Protein AF-A0A945H7N5-F1 (afdb_monomer)

Sequence (42 aa):
MNKSTTYKRYRFPAEIIQYAVWLYFRFNLSHRDIDDLLAQRG

Nearest PDB structures (foldseek):
  5kko-assembly1_B-3  TM=4.242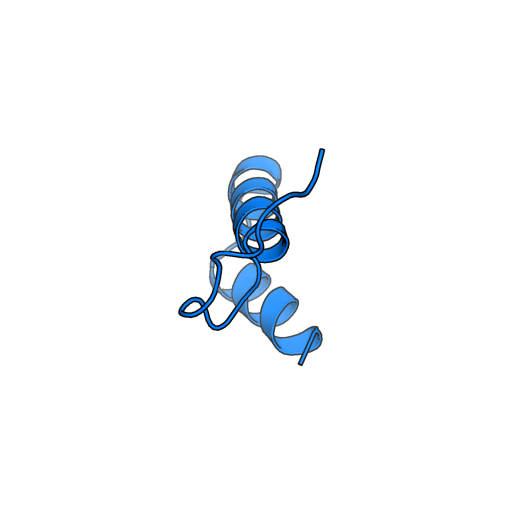E-01  e=9.101E+00  Vibrio cholerae

pLDDT: mean 70.3, std 10.82, range [43.62, 86.0]

Structure (mmCIF, N/CA/C/O backbone):
data_AF-A0A945H7N5-F1
#
_entry.id   AF-A0A945H7N5-F1
#
loop_
_atom_site.group_PDB
_atom_site.id
_atom_site.type_symbol
_atom_site.label_atom_id
_atom_site.label_alt_id
_atom_site.label_comp_id
_atom_site.label_asym_id
_atom_site.label_entity_id
_atom_site.label_seq_id
_atom_site.pdbx_PDB_ins_code
_atom_site.Cartn_x
_atom_site.Cartn_y
_atom_site.Cartn_z
_atom_site.occupancy
_atom_site.B_iso_or_equiv
_atom_site.auth_seq_id
_atom_site.auth_comp_id
_atom_site.auth_asym_id
_atom_site.auth_atom_id
_atom_site.pdbx_PDB_model_num
ATOM 1 N N . MET A 1 1 ? 0.340 -6.405 24.378 1.00 43.62 1 MET A N 1
ATOM 2 C CA . MET A 1 1 ? 0.746 -5.325 23.447 1.00 43.62 1 MET A CA 1
ATOM 3 C C . MET A 1 1 ? -0.390 -5.125 22.464 1.00 43.62 1 MET A C 1
ATOM 5 O O . MET A 1 1 ? -0.462 -5.773 21.430 1.00 43.62 1 MET A O 1
ATOM 9 N N . ASN A 1 2 ? -1.359 -4.321 22.874 1.00 50.84 2 ASN A N 1
ATOM 10 C CA . ASN A 1 2 ? -2.690 -4.285 22.288 1.00 50.84 2 ASN A CA 1
ATOM 11 C C . ASN A 1 2 ? -2.646 -3.090 21.343 1.00 50.84 2 ASN A C 1
ATOM 13 O O . ASN A 1 2 ? -2.719 -1.952 21.804 1.00 50.84 2 ASN A O 1
ATOM 17 N N . LYS A 1 3 ? -2.398 -3.339 20.051 1.00 56.12 3 LYS A N 1
ATOM 18 C CA . LYS A 1 3 ? -2.395 -2.284 19.034 1.00 56.12 3 LYS A CA 1
ATOM 19 C C . LYS A 1 3 ? -3.824 -1.768 18.917 1.00 56.12 3 LYS A C 1
ATOM 21 O O . LYS A 1 3 ? -4.650 -2.346 18.220 1.00 56.12 3 LYS A O 1
ATOM 26 N N . SER A 1 4 ? -4.112 -0.720 19.675 1.00 56.38 4 SER A N 1
ATOM 27 C CA . SER A 1 4 ? -5.314 0.088 19.579 1.00 56.38 4 SER A CA 1
ATOM 28 C C . SER A 1 4 ? -5.488 0.497 18.121 1.00 56.38 4 SER A C 1
ATOM 30 O O . SER A 1 4 ? -4.731 1.293 17.567 1.00 56.38 4 SER A O 1
ATOM 32 N N . THR A 1 5 ? -6.470 -0.133 17.486 1.00 59.44 5 THR A N 1
ATOM 33 C CA . THR A 1 5 ? -6.897 0.068 16.106 1.00 59.44 5 THR A CA 1
ATOM 34 C C . THR A 1 5 ? -7.522 1.453 15.966 1.00 59.44 5 THR A C 1
ATOM 36 O O . THR A 1 5 ? -8.738 1.610 15.853 1.00 59.44 5 THR A O 1
ATOM 39 N N . THR A 1 6 ? -6.688 2.488 15.991 1.00 59.75 6 THR A N 1
ATOM 40 C CA . THR A 1 6 ? -7.092 3.875 15.745 1.00 59.75 6 THR A CA 1
ATOM 41 C C . THR A 1 6 ? -6.895 4.203 14.264 1.00 59.75 6 THR A C 1
ATOM 43 O O . THR A 1 6 ? -6.259 5.181 13.900 1.00 59.75 6 THR A O 1
ATOM 46 N N . TYR A 1 7 ? -7.463 3.377 13.383 1.00 57.03 7 TYR A N 1
ATOM 47 C CA . TYR A 1 7 ? -7.612 3.680 11.953 1.00 57.03 7 TYR A CA 1
ATOM 48 C C . TYR A 1 7 ? -9.086 3.940 11.616 1.00 57.03 7 TYR A C 1
ATOM 50 O O . TYR A 1 7 ? -9.580 3.566 10.564 1.00 57.03 7 TYR A O 1
ATOM 58 N N . LYS A 1 8 ? -9.819 4.601 12.523 1.00 52.72 8 LYS A N 1
ATOM 59 C CA . LYS A 1 8 ? -11.274 4.842 12.427 1.00 52.72 8 LYS A CA 1
ATOM 60 C C . LYS A 1 8 ? -11.710 5.825 11.321 1.00 52.72 8 LYS A C 1
ATOM 62 O O . LYS A 1 8 ? -12.879 6.193 11.276 1.00 52.72 8 LYS A O 1
ATOM 67 N N . ARG A 1 9 ? -10.804 6.277 10.446 1.00 58.88 9 ARG A N 1
ATOM 68 C CA . ARG A 1 9 ? -11.099 7.253 9.375 1.00 58.88 9 ARG A CA 1
ATOM 69 C C . ARG A 1 9 ? -10.376 7.024 8.045 1.00 58.88 9 ARG A C 1
ATOM 71 O O . ARG A 1 9 ? -10.605 7.792 7.119 1.00 58.88 9 ARG A O 1
ATOM 78 N N . TYR A 1 10 ? -9.554 5.984 7.919 1.00 58.72 10 TYR A N 1
ATOM 79 C CA . TYR A 1 10 ? -8.981 5.623 6.623 1.00 58.72 10 TYR A CA 1
ATOM 80 C C . TYR A 1 10 ? -9.834 4.518 6.005 1.00 58.72 10 TYR A C 1
ATOM 82 O O . TYR A 1 10 ? -10.106 3.509 6.649 1.00 58.72 10 TYR A O 1
ATOM 90 N N . ARG A 1 11 ? -10.275 4.720 4.756 1.00 69.25 11 ARG A N 1
ATOM 91 C CA . ARG A 1 11 ? -11.055 3.734 3.983 1.00 69.25 11 ARG A CA 1
ATOM 92 C C . ARG A 1 11 ? -10.275 2.429 3.760 1.00 6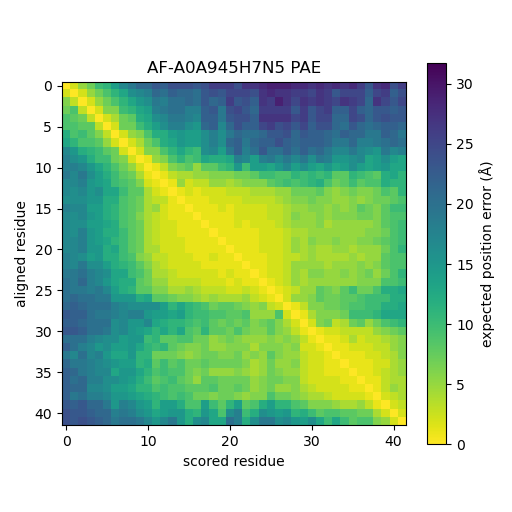9.25 11 ARG A C 1
ATOM 94 O O . ARG A 1 11 ? -10.876 1.407 3.461 1.00 69.25 11 ARG A O 1
ATOM 101 N N . PHE A 1 12 ? -8.959 2.475 3.978 1.00 66.62 12 PHE A N 1
ATOM 102 C CA . PHE A 1 12 ? -8.036 1.354 3.903 1.00 66.62 12 PHE A CA 1
ATOM 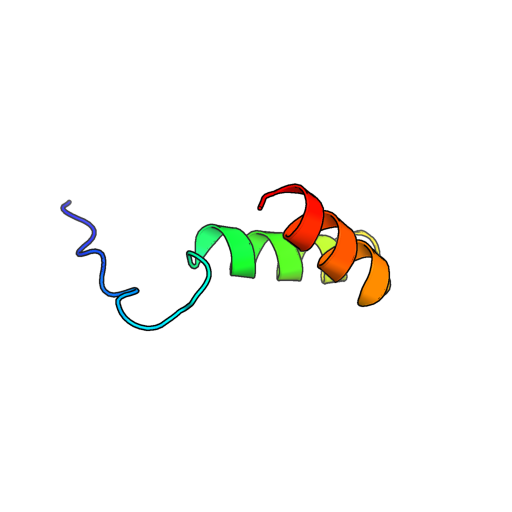103 C C . PHE A 1 12 ? -7.205 1.240 5.198 1.00 66.62 12 PHE A C 1
ATOM 105 O O . PHE A 1 12 ? -6.816 2.268 5.762 1.00 66.62 12 PHE A O 1
ATOM 112 N N . PRO A 1 13 ? -6.898 0.019 5.674 1.00 79.44 13 PRO A N 1
ATOM 113 C CA . PRO A 1 13 ? -5.967 -0.189 6.780 1.00 79.44 13 PRO A CA 1
ATOM 114 C C . PRO A 1 13 ? -4.570 0.353 6.441 1.00 79.44 13 PRO A C 1
ATOM 116 O O . PRO A 1 13 ? -4.151 0.326 5.284 1.00 79.44 13 PRO A O 1
ATOM 119 N N . ALA A 1 14 ? -3.802 0.782 7.448 1.00 78.25 14 ALA A N 1
ATOM 120 C CA . ALA A 1 14 ? -2.436 1.276 7.227 1.00 78.25 14 ALA A CA 1
ATOM 121 C C . ALA A 1 14 ? -1.497 0.240 6.596 1.00 78.25 14 ALA A C 1
ATOM 123 O O . ALA A 1 14 ? -0.584 0.620 5.870 1.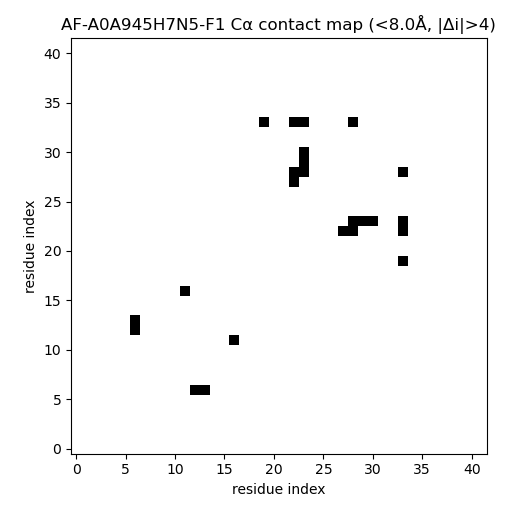00 78.25 14 ALA A O 1
ATOM 124 N N . GLU A 1 15 ? -1.751 -1.051 6.812 1.00 81.31 15 GLU A N 1
ATOM 125 C CA . GLU A 1 15 ? -1.022 -2.139 6.150 1.00 81.31 15 GLU A CA 1
ATOM 126 C C . GLU A 1 15 ? -1.147 -2.058 4.621 1.00 81.31 15 GLU A C 1
ATOM 128 O O . GLU A 1 15 ? -0.165 -2.259 3.910 1.00 81.31 15 GLU A O 1
ATOM 133 N N . ILE A 1 16 ? -2.323 -1.677 4.109 1.00 79.62 16 ILE A N 1
ATOM 134 C CA . ILE A 1 16 ?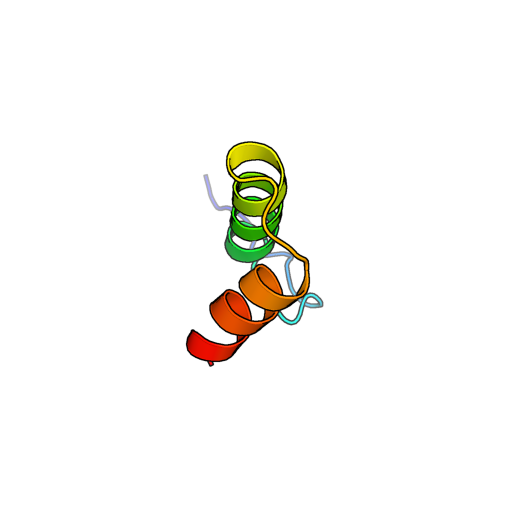 -2.561 -1.514 2.671 1.00 79.62 16 ILE A CA 1
ATOM 135 C C . ILE A 1 16 ? -1.839 -0.276 2.134 1.00 79.62 16 ILE A C 1
ATOM 137 O O . ILE A 1 16 ? -1.220 -0.336 1.075 1.00 79.62 16 ILE A O 1
ATOM 141 N N . ILE A 1 17 ? -1.848 0.826 2.887 1.00 80.62 17 ILE A N 1
ATOM 142 C CA . ILE A 1 17 ? -1.138 2.055 2.505 1.00 80.62 17 ILE A CA 1
ATOM 143 C C . ILE A 1 17 ? 0.379 1.810 2.472 1.00 80.62 17 ILE A C 1
ATOM 145 O O . ILE A 1 17 ? 1.042 2.194 1.512 1.00 80.62 17 ILE A O 1
ATOM 149 N N . GLN A 1 18 ? 0.938 1.123 3.476 1.00 83.38 18 GLN A N 1
ATOM 150 C CA . GLN A 1 18 ? 2.361 0.764 3.487 1.00 83.38 18 GLN A CA 1
ATOM 151 C C . GLN A 1 18 ? 2.729 -0.154 2.319 1.00 83.38 18 GLN A C 1
ATOM 153 O O . GLN A 1 18 ? 3.778 0.036 1.705 1.00 83.38 18 GLN A O 1
ATOM 158 N N . TYR A 1 19 ? 1.871 -1.121 1.994 1.00 83.00 19 TYR A N 1
ATOM 159 C CA . TYR A 1 19 ? 2.090 -2.020 0.867 1.00 83.00 19 TYR A CA 1
ATOM 160 C C . TYR A 1 19 ? 2.066 -1.280 -0.479 1.00 83.00 19 TYR A C 1
ATOM 162 O O . TYR A 1 19 ? 2.957 -1.485 -1.302 1.00 83.00 19 TYR A O 1
ATOM 170 N N . ALA A 1 20 ? 1.118 -0.358 -0.672 1.00 79.75 20 ALA A N 1
ATOM 171 C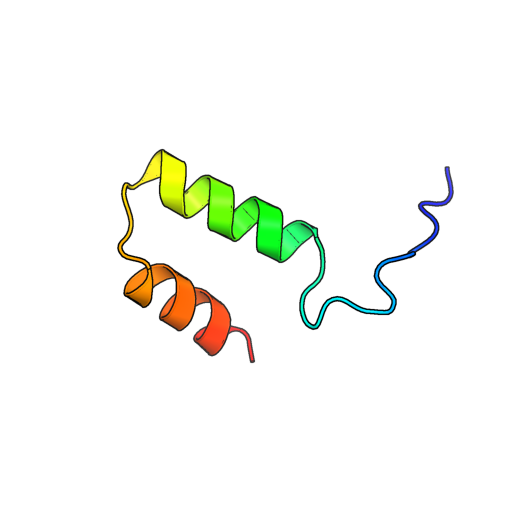 CA . ALA A 1 20 ? 1.036 0.482 -1.867 1.00 79.75 20 ALA A CA 1
ATOM 172 C C . ALA A 1 20 ? 2.283 1.367 -2.041 1.00 79.75 20 ALA A C 1
ATOM 174 O O . ALA A 1 20 ? 2.862 1.422 -3.125 1.00 79.75 20 ALA A O 1
ATOM 175 N N . VAL A 1 21 ? 2.756 2.004 -0.962 1.00 82.69 21 VAL A N 1
ATOM 176 C CA . VAL A 1 21 ? 3.985 2.818 -0.984 1.00 82.69 21 VAL A CA 1
ATOM 177 C C . VAL A 1 21 ? 5.221 1.960 -1.271 1.00 82.69 21 VAL A C 1
ATOM 179 O O . VAL A 1 21 ? 6.103 2.375 -2.024 1.00 82.69 21 VAL A O 1
ATOM 182 N N . TRP A 1 22 ? 5.290 0.750 -0.713 1.00 86.00 22 TRP A N 1
ATOM 183 C CA . TRP A 1 22 ? 6.391 -0.176 -0.977 1.00 86.00 22 TRP A CA 1
ATOM 184 C C . TRP A 1 22 ? 6.419 -0.634 -2.439 1.00 86.00 22 TRP A C 1
ATOM 186 O O . TRP A 1 22 ? 7.479 -0.604 -3.061 1.00 86.00 22 TRP A O 1
ATOM 196 N N . LEU A 1 23 ? 5.267 -0.997 -3.011 1.00 80.56 23 LEU A N 1
ATOM 197 C CA . LEU A 1 23 ? 5.137 -1.355 -4.428 1.00 80.56 23 LEU A CA 1
ATOM 198 C C . LEU A 1 23 ? 5.542 -0.199 -5.347 1.00 80.56 23 LEU A C 1
ATOM 200 O O . LEU A 1 23 ? 6.315 -0.410 -6.285 1.00 80.56 23 LEU A O 1
ATOM 204 N N . TYR A 1 24 ? 5.088 1.019 -5.035 1.00 80.94 24 TYR A N 1
ATOM 205 C CA . TYR A 1 24 ? 5.466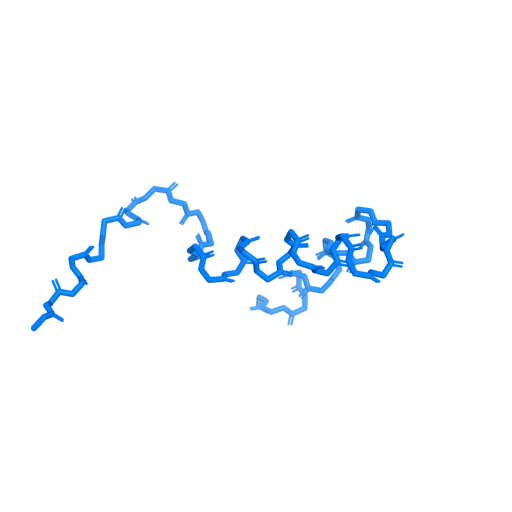 2.236 -5.756 1.00 80.94 24 TYR A CA 1
ATOM 206 C C . TYR A 1 24 ? 6.988 2.413 -5.795 1.00 80.94 24 TYR A C 1
ATOM 208 O O . TYR A 1 24 ? 7.578 2.575 -6.862 1.00 80.94 24 TYR A O 1
ATOM 216 N N . PHE A 1 25 ? 7.640 2.308 -4.634 1.00 79.69 25 PHE A N 1
ATOM 217 C CA . PHE A 1 25 ? 9.085 2.491 -4.524 1.00 79.69 25 PHE A CA 1
ATOM 218 C C . PHE A 1 25 ? 9.888 1.336 -5.149 1.00 79.69 25 PHE A C 1
ATOM 220 O O . PHE A 1 25 ? 10.937 1.561 -5.748 1.00 79.69 25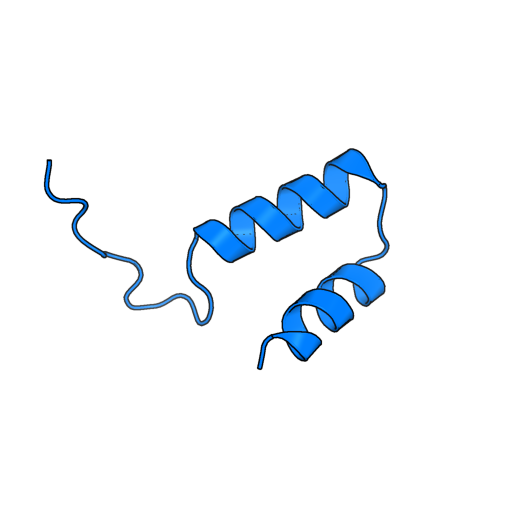 PHE A O 1
ATOM 227 N N . ARG A 1 26 ? 9.413 0.090 -5.022 1.00 81.81 26 ARG A N 1
ATOM 228 C CA . ARG A 1 26 ? 10.160 -1.117 -5.415 1.00 81.81 26 ARG A CA 1
ATOM 229 C C . ARG A 1 26 ? 10.128 -1.399 -6.913 1.00 81.81 26 ARG A C 1
ATOM 231 O O . ARG A 1 26 ? 11.121 -1.911 -7.433 1.00 81.81 26 ARG A O 1
ATOM 238 N N . PHE A 1 27 ? 9.008 -1.111 -7.571 1.00 75.19 27 PHE A N 1
ATOM 239 C CA . PHE A 1 27 ? 8.779 -1.461 -8.974 1.00 75.19 27 PHE A CA 1
ATOM 240 C C . PHE A 1 27 ? 8.625 -0.244 -9.895 1.00 75.19 27 PHE A C 1
ATOM 242 O O . PHE A 1 27 ? 8.486 -0.442 -11.097 1.00 75.19 27 PHE A O 1
ATOM 249 N N . ASN A 1 28 ? 8.664 0.995 -9.373 1.00 68.00 28 ASN A N 1
ATOM 250 C CA . ASN A 1 28 ? 8.298 2.196 -10.146 1.00 68.00 28 ASN A CA 1
ATOM 251 C C . ASN A 1 28 ? 6.917 2.029 -10.824 1.00 68.00 28 ASN A C 1
ATOM 253 O O . ASN A 1 28 ? 6.695 2.474 -11.949 1.00 68.00 28 ASN A O 1
ATOM 257 N N . LEU A 1 29 ? 5.999 1.326 -10.146 1.00 65.44 29 LEU A N 1
ATOM 258 C CA . LEU A 1 29 ? 4.658 1.045 -10.654 1.00 65.44 29 LEU A CA 1
ATOM 259 C C . LEU A 1 29 ? 3.905 2.354 -10.886 1.00 65.44 29 LEU A C 1
ATOM 261 O O . LEU A 1 29 ? 3.954 3.269 -10.058 1.00 65.44 29 LEU A O 1
ATOM 265 N N . SER A 1 30 ? 3.190 2.435 -12.010 1.00 71.12 30 SER A N 1
ATOM 266 C CA . SER A 1 30 ? 2.333 3.580 -12.281 1.00 71.12 30 SER A CA 1
ATOM 267 C C . SER A 1 30 ? 1.220 3.628 -11.239 1.00 71.12 30 SER A C 1
ATOM 269 O O . SER A 1 30 ? 0.762 2.598 -10.745 1.00 71.12 30 SER A O 1
ATOM 271 N N . HIS A 1 31 ? 0.733 4.829 -10.927 1.00 68.56 31 HIS A N 1
ATOM 272 C CA . HIS A 1 31 ? -0.372 5.009 -9.979 1.00 68.56 31 HIS A CA 1
ATOM 273 C C . HIS A 1 31 ? -1.602 4.163 -10.364 1.00 68.56 31 HIS A C 1
ATOM 275 O O . HIS A 1 31 ? -2.330 3.714 -9.489 1.00 68.56 31 HIS A O 1
ATOM 281 N N . ARG A 1 32 ? -1.792 3.903 -11.669 1.00 74.38 32 ARG A N 1
ATOM 282 C CA . ARG A 1 32 ? -2.859 3.050 -12.215 1.00 74.38 32 ARG A CA 1
ATOM 283 C C . ARG A 1 32 ? -2.720 1.582 -11.834 1.00 74.38 32 ARG A C 1
ATOM 285 O O . ARG A 1 32 ? -3.722 0.976 -11.494 1.00 74.38 32 ARG A O 1
ATOM 292 N N . ASP A 1 33 ? -1.512 1.025 -11.869 1.00 74.44 33 ASP A N 1
ATOM 293 C CA . ASP A 1 33 ? -1.298 -0.377 -11.500 1.00 74.44 33 ASP A CA 1
ATOM 294 C C . ASP A 1 33 ? -1.537 -0.591 -10.002 1.00 74.44 33 ASP A C 1
ATOM 296 O O . ASP A 1 33 ? -2.048 -1.626 -9.587 1.00 74.44 33 ASP A O 1
ATOM 300 N N . ILE A 1 34 ? -1.192 0.410 -9.185 1.00 75.94 34 ILE A N 1
ATOM 301 C CA . ILE A 1 34 ? -1.463 0.400 -7.745 1.00 75.94 34 ILE A CA 1
ATOM 302 C C . ILE A 1 34 ? -2.965 0.532 -7.483 1.00 75.94 34 ILE A C 1
ATOM 304 O O . ILE A 1 34 ? -3.488 -0.206 -6.655 1.00 75.94 34 ILE A O 1
ATOM 308 N N . ASP A 1 35 ? -3.657 1.440 -8.174 1.00 76.69 35 ASP A N 1
ATOM 309 C CA . ASP A 1 35 ? -5.109 1.613 -8.043 1.00 76.69 35 ASP A CA 1
ATOM 310 C C . ASP A 1 35 ? -5.867 0.349 -8.476 1.00 76.69 35 ASP A C 1
ATOM 312 O O . ASP A 1 35 ? -6.759 -0.093 -7.762 1.00 76.69 35 ASP A O 1
ATOM 316 N N . ASP A 1 36 ? -5.437 -0.306 -9.558 1.00 77.12 36 ASP A N 1
ATOM 317 C CA . ASP A 1 36 ? -5.985 -1.585 -10.021 1.00 77.12 36 ASP A CA 1
ATOM 318 C C . ASP A 1 36 ? -5.741 -2.717 -9.002 1.00 77.12 36 ASP A C 1
ATOM 320 O O . ASP A 1 36 ? -6.664 -3.445 -8.639 1.00 77.12 36 ASP A O 1
ATOM 324 N N . LEU A 1 37 ? -4.535 -2.801 -8.425 1.00 75.44 37 LEU A N 1
ATOM 325 C CA . LEU A 1 37 ? -4.210 -3.727 -7.328 1.00 75.44 37 LEU A CA 1
ATOM 326 C C . LEU A 1 37 ? -5.050 -3.485 -6.066 1.00 75.44 37 LEU A C 1
ATOM 328 O O . LEU A 1 37 ? -5.413 -4.434 -5.365 1.00 75.44 37 LEU A O 1
ATOM 332 N N . LEU A 1 38 ? -5.332 -2.222 -5.746 1.00 75.38 38 LEU A N 1
ATOM 333 C CA . LEU A 1 38 ? -6.175 -1.848 -4.612 1.00 75.38 38 LEU A CA 1
ATOM 334 C C . LEU A 1 38 ? -7.661 -2.100 -4.905 1.00 75.38 38 LEU A C 1
ATOM 336 O O . LEU A 1 38 ? -8.387 -2.505 -3.997 1.00 75.38 38 LEU A O 1
ATOM 340 N N . ALA A 1 39 ? -8.098 -1.920 -6.154 1.00 71.12 39 ALA A N 1
ATOM 341 C CA . ALA A 1 39 ? -9.463 -2.159 -6.616 1.00 71.12 39 ALA A CA 1
ATOM 342 C C . ALA A 1 39 ? -9.804 -3.654 -6.701 1.00 71.12 39 ALA A C 1
ATOM 344 O O . ALA A 1 39 ? -10.911 -4.041 -6.340 1.00 71.12 39 ALA A O 1
ATOM 345 N N . GLN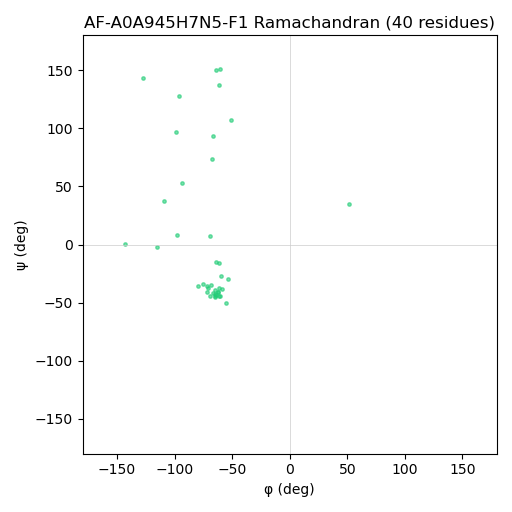 A 1 40 ? -8.848 -4.508 -7.084 1.00 65.81 40 GLN A N 1
ATOM 346 C CA . GLN A 1 40 ? -9.009 -5.970 -7.100 1.00 65.81 40 GLN A CA 1
ATOM 347 C C . GLN A 1 40 ? -9.238 -6.581 -5.705 1.00 65.81 40 GLN A C 1
ATOM 349 O O . GLN A 1 40 ? -9.639 -7.739 -5.597 1.00 65.81 40 GLN A O 1
ATOM 354 N N . ARG A 1 41 ? -8.966 -5.832 -4.626 1.00 58.81 41 ARG A N 1
ATOM 355 C CA . ARG A 1 41 ? -9.136 -6.285 -3.235 1.00 58.81 41 ARG A CA 1
ATOM 356 C C . ARG A 1 41 ? -10.461 -5.828 -2.597 1.00 58.81 41 ARG A C 1
ATOM 358 O O . ARG A 1 41 ? -10.617 -5.989 -1.385 1.00 58.81 41 ARG A O 1
ATOM 365 N N . GLY A 1 42 ? -11.365 -5.247 -3.395 1.00 52.84 42 GLY A N 1
ATOM 366 C CA . GLY A 1 42 ? -12.737 -4.872 -3.030 1.00 52.84 42 GLY A CA 1
ATOM 367 C C . GLY A 1 42 ? -13.744 -5.988 -3.259 1.00 52.84 42 GLY A C 1
ATOM 368 O O . GLY A 1 42 ? -13.693 -6.608 -4.342 1.00 52.84 42 GLY A O 1
#

Solvent-accessible surface area (backbone atoms only — not comparable to full-atom values): 2785 Å² total; per-residue (Å²): 138,80,81,76,80,82,61,90,82,52,99,57,58,68,70,57,55,53,48,51,54,48,47,36,72,74,66,70,49,53,73,65,60,51,50,50,59,58,56,73,73,108

Secondary structure (DSSP, 8-state):
-------TT-SS-HHHHHHHHHHHHHH---HHHHHHHHHTT-

Radius of gyration: 12.2 Å; Cα contacts (8 Å, |Δi|>4): 12; chains: 1; bounding box: 23×14×36 Å

Mean predicted aligned error: 10.43 Å

Foldseek 3Di:
DDPPQPPVDDPDGVVLVVVLVCCCVPPVDDPVVSVVVVVVVD

=== Feature glossary ===
Key to the feature types in this record:

pLDDT. pLDDT is the predicted lDDT-Cα score: AlphaFold's confidence that the local environment of each residue (all inter-atomic distances within 15 Å) is correctly placed. It is a per-residue number between 0 and 100, with higher meaning more reliable.

Radius of gyration, Cα contacts, bounding box. The geometric summary reports three shape descriptors. Rg (radius of gyration) measures how spread out the Cα atoms are about their centre of mass; compact globular proteins have small Rg, elongated or unfolded ones large. Cα contacts (<8 Å, |i−j|>4) count long-range residue pairs in spatial proximity — high for tightly packed folds, near zero for rods or random coil. The bounding-box extents give the protein's footprint along x, y, z in Å.

Backbone torsions (φ/ψ). Backbone dihedral angles. Every residue except chain termini has a φ (preceding-C → N → Cα → C) and a ψ (N → Cα → C → next-N). They are reported in degrees following the IUPAC sign convention. Secondary structure is essentially a statement about which (φ, ψ) basin each residue occupies.

Contact-map, Ramachandran, and PAE plots. Plot images: a contact map (which residues are close in 3D, as an N×N binary image), a Ramachandran scatter (backbone torsion angles, revealing secondary-structure composition at a glance), and — for AlphaFold structures — a PAE heatmap (pairwise prediction confidence).

Predicted aligned error. Predicted Aligned Error (PAE) is an AlphaFold confidence matrix: entry (i, j) is the expected error in the position of residue j, in ångströms, when the prediction is superimposed on the true structure at residue i. Low PAE within a block of residues means that block is internally rigid and well-predicted; high PAE between two blocks means their relative placement is uncertain even if each block individually is confident.

Secondary structure (3-state, P-SEA). Three-state secondary structure (P-SEA) collapses the eight DSSP classes into helix (a), strand (b), and coil (c). P-SEA assigns these from Cα geometry alone — distances and angles — without requiring backbone oxygens, so it works on any Cα trace.

Solvent-accessible surface area. Solvent-accessible surface area (SASA) is the area in Å² traced out by the centre of a 1.4 Å probe sphere (a water molecule) rolled over the protein's van der Waals surface (Shrake–Rupley / Lee–Richards construction). Buried residues have near-zero SASA; fully exposed residues can exceed 200 Å². The total SASA scales roughly with the number of surface residues.

Foldseek 3Di. The Foldseek 3Di string encodes local tertiary geometry as a 20-letter alphabet — one character per residue — derived from the relative positions of nearby Cα atoms. Unlike the amino-acid sequence, 3Di is a direct function of the 3D structure, so two proteins with the same fold have similar 3Di strings even at low sequence identity.

B-factor. For experimental (PDB) structures, the B-factor (temperature factor) quantifies the positional spread of each atom in the crystal — a combination of thermal vibration and static disorder — in units of Å². High B-factors mark flexible loops or poorly resolved regions; low B-factors mark the rigid, well-ordered core.

mmCIF coordinates. The mmCIF block holds the 3D Cartesian coordinates of each backbone atom (N, Cα, C, O) in ångströms. mmCIF is the PDB's canonical archive format — a tagged-loop text representation of the atomic model.

InterPro / GO / CATH / organism. Functional annotations link the protein to curated databases. InterPro entries identify conserved domains and families by matching the sequence against member-database signatures (Pfam, PROSITE, CDD, …). Gene Ontology (GO) terms describe molecular function, biological process, and cellular component in a controlled vocabulary. CATH places the structure in a hierarchical fold classification (Class/Architecture/Topology/Homologous-superfamily). The organism is the source species.

Rendered structure images. Structure images are PyMOL renders from six orthogonal camera directions. Cartoon representation draws helices as coils and strands as arrows; sticks shows the backbone as bonds; surface shows the solvent-excluded envelope. Rainbow coloring maps sequence position to hue (blue→red, N→C); chain coloring assigns a distinct color per polypeptide.

Sequence. This is the polypeptide sequence — one letter per residue, N-terminus first. Length ranges from a few dozen residues for small domains to over a thousand for large multi-domain proteins.

Secondary structure (8-state, DSSP). The SS8 string is DSSP's per-residue secondary-structure call. α-helix (H) means an i→i+4 H-bond ladder; β-strand (E) means the residue participates in a β-sheet; 3₁₀ (G) and π (I) are tighter and wider helices; T/S are turns/bends; '-' is loop.

Nearest PDB structures. Structural nearest neighbors (via Foldseek easy-search vs the PDB). Reported per hit: target PDB id, E-value, and alignment TM-score. A TM-score above ~0.5 is the conventional threshold for 'same fold'.